Protein AF-A0A1G8WYB3-F1 (afdb_monomer_lite)

Foldseek 3Di:
DPDPQDADLQRFHPVLVVVVVVLVVVVVVLLVLLDDPVDDPVLVVCLVVLVVVLVVLVVVCSCVARNVVNPCHPLVQQPDLDGPVLVSLLSQLLSCLSSLPALVVLLVSLVVVLVSQCPRPPRVVNHDPSNSVSSSVSSPVSNVVNNVVCCVVVVHDRRNDDPVVVVVVVVD

Organism: NCBI:txid1045773

Secondary structure (DSSP, 8-state):
----PPBPTTSSBHHHHHHHHHHHHHHHHHHHTT--TTS-HHHHHHHHHHHHHHHHHHHHHHIIIIITTTTS-GGGTTTSSS-HHHHHHHHHHHHHHHTT--HHHHHHHHHHHHHHHHHSTTSSTT--HHHHHHHHHHHHHHHHHHHHHHHHHHT-----S-HHHHHHHTT-

Radius of gyration: 17.73 Å; chains: 1; bounding box: 52×29×57 Å

Sequence (172 aa):
MSSVSAQSPFGVPWRSALLFLAVVAGFLLLSLTTFDPKVGPAAWVIRIAGTVVWVAFAAYLGYRDIVQKQGNGPQDIDHVPFDRWSWIHTTAGAMLGFWSVPLMLVVAITIGWEFFEKYVPGFGEKETLANRAVDVVGAWVGWVLLALLIAVLEGDSVPFVLPSADAWIRNL

Structure (mmCIF, N/CA/C/O backbone):
data_AF-A0A1G8WYB3-F1
#
_entry.id   AF-A0A1G8WYB3-F1
#
loop_
_atom_site.group_PDB
_atom_site.id
_atom_site.type_symbol
_atom_site.label_atom_id
_atom_site.label_alt_id
_atom_site.label_comp_id
_atom_site.label_asym_id
_atom_site.label_entity_id
_atom_site.label_seq_id
_atom_site.pdbx_PDB_ins_code
_atom_site.Cartn_x
_atom_site.Cartn_y
_atom_site.Cartn_z
_atom_site.occupancy
_atom_site.B_iso_or_equiv
_atom_site.auth_seq_id
_atom_site.auth_comp_id
_atom_site.auth_asym_id
_atom_site.auth_atom_id
_atom_site.pdbx_PDB_model_num
ATOM 1 N N . MET A 1 1 ? 11.087 7.784 -37.195 1.00 45.47 1 MET A N 1
ATOM 2 C CA . MET A 1 1 ? 11.736 8.578 -36.131 1.00 45.47 1 MET A CA 1
ATOM 3 C C . MET A 1 1 ? 10.850 8.501 -34.901 1.00 45.47 1 MET A C 1
ATOM 5 O O . MET A 1 1 ? 9.798 9.123 -34.889 1.00 45.47 1 MET A O 1
ATOM 9 N N . SER A 1 2 ? 11.196 7.660 -33.925 1.00 47.53 2 SER A N 1
ATOM 10 C CA . SER A 1 2 ? 10.489 7.620 -32.642 1.00 47.53 2 SER A CA 1
ATOM 11 C C . SER A 1 2 ? 10.778 8.927 -31.911 1.00 47.53 2 SER A C 1
ATOM 13 O O . SER A 1 2 ? 11.929 9.193 -31.566 1.00 47.53 2 SER A O 1
ATOM 15 N N . SER A 1 3 ? 9.762 9.767 -31.715 1.00 50.44 3 SER A N 1
ATOM 16 C CA . SER A 1 3 ? 9.873 10.909 -30.812 1.00 50.44 3 SER A CA 1
ATOM 17 C C . SER A 1 3 ? 10.309 10.371 -29.454 1.00 50.44 3 SER A C 1
ATOM 19 O O . SER A 1 3 ? 9.578 9.577 -28.859 1.00 50.44 3 SER A O 1
ATOM 21 N N . VAL A 1 4 ? 11.499 10.752 -28.991 1.00 56.50 4 VAL A N 1
ATOM 22 C CA . VAL A 1 4 ? 11.951 10.465 -27.629 1.00 56.50 4 VAL A CA 1
ATOM 23 C C . VAL A 1 4 ? 10.936 11.136 -26.713 1.00 56.50 4 VAL A C 1
ATOM 25 O O . VAL A 1 4 ? 10.949 12.357 -26.562 1.00 56.50 4 VAL A O 1
ATOM 28 N N . SER A 1 5 ? 9.970 10.375 -26.192 1.00 60.59 5 SER A N 1
ATOM 29 C CA . SER A 1 5 ? 9.033 10.926 -25.222 1.00 60.59 5 SER A CA 1
ATOM 30 C C . SER A 1 5 ? 9.875 11.401 -24.050 1.00 60.59 5 SER A C 1
ATOM 32 O O . SER A 1 5 ? 10.660 10.607 -23.530 1.00 60.59 5 SER A O 1
ATOM 34 N N . ALA A 1 6 ? 9.740 12.668 -23.659 1.00 71.38 6 ALA A N 1
ATOM 35 C CA . ALA A 1 6 ? 10.428 13.186 -22.488 1.00 71.38 6 ALA A CA 1
ATOM 36 C C . ALA A 1 6 ? 10.174 12.229 -21.311 1.00 71.38 6 ALA A C 1
ATOM 38 O O . ALA A 1 6 ? 9.023 11.999 -20.928 1.00 71.38 6 ALA A O 1
ATOM 39 N N . GLN A 1 7 ? 11.237 11.604 -20.808 1.00 76.44 7 GLN A N 1
ATOM 40 C CA . GLN A 1 7 ? 11.153 10.773 -19.617 1.00 76.44 7 GLN A CA 1
ATOM 41 C C . GLN A 1 7 ? 11.014 11.689 -18.399 1.00 76.44 7 GLN A C 1
ATOM 43 O O . GLN A 1 7 ? 11.538 12.806 -18.374 1.00 76.44 7 GLN A O 1
ATOM 48 N N . SER A 1 8 ? 10.264 11.233 -17.403 1.00 80.38 8 SER A N 1
ATOM 49 C CA . SER A 1 8 ? 10.230 11.869 -16.088 1.00 80.38 8 SER A CA 1
ATOM 50 C C . SER A 1 8 ? 11.572 11.668 -15.361 1.00 80.38 8 SER A C 1
ATOM 52 O O . SER A 1 8 ? 12.370 10.820 -15.773 1.00 80.38 8 SER A O 1
ATOM 54 N N . PRO A 1 9 ? 11.822 12.370 -14.238 1.00 72.25 9 PRO A N 1
ATOM 55 C CA . PRO A 1 9 ? 12.993 12.125 -13.389 1.00 72.25 9 PRO A CA 1
ATOM 56 C C . PRO A 1 9 ? 13.120 10.676 -12.888 1.00 72.25 9 PRO A C 1
ATOM 58 O O . PRO A 1 9 ? 14.183 10.280 -12.421 1.00 72.25 9 PRO A O 1
ATOM 61 N N . PHE A 1 10 ? 12.048 9.885 -12.997 1.00 69.62 10 PHE A N 1
ATOM 62 C CA . PHE A 1 10 ? 11.982 8.484 -12.592 1.00 69.62 10 PHE A CA 1
ATOM 63 C C . PHE A 1 10 ? 12.224 7.505 -13.750 1.00 69.62 10 PHE A C 1
ATOM 65 O O . PHE A 1 10 ? 11.967 6.319 -13.603 1.00 69.62 10 PHE A O 1
ATOM 72 N N . GLY A 1 11 ? 12.644 7.972 -14.931 1.00 75.12 11 GLY A N 1
ATOM 73 C CA . GLY A 1 11 ? 12.900 7.098 -16.084 1.00 75.12 11 GLY A CA 1
ATOM 74 C C . GLY A 1 11 ? 11.643 6.510 -16.741 1.00 75.12 11 GLY A C 1
ATOM 75 O O . GLY A 1 11 ? 11.751 5.772 -17.716 1.00 75.12 11 GLY A O 1
ATOM 76 N N . VAL A 1 12 ? 10.446 6.867 -16.263 1.00 80.75 12 VAL A N 1
ATOM 77 C CA . VAL A 1 12 ? 9.155 6.468 -16.852 1.00 80.75 12 VAL A CA 1
ATOM 78 C C . VAL A 1 12 ? 8.552 7.598 -17.696 1.00 80.75 12 VAL A C 1
ATOM 80 O O . VAL A 1 12 ? 8.847 8.773 -17.437 1.00 80.75 12 VAL A O 1
ATOM 83 N N . PRO A 1 13 ? 7.683 7.307 -18.682 1.00 86.56 13 PRO A N 1
ATOM 84 C CA . PRO A 1 13 ? 6.986 8.344 -19.440 1.00 86.56 13 PRO A CA 1
ATOM 85 C C . PRO A 1 13 ? 6.169 9.275 -18.532 1.00 86.56 13 PRO A C 1
ATOM 87 O O . PRO A 1 13 ? 5.498 8.819 -17.607 1.00 86.56 13 PRO A O 1
ATOM 90 N N . TRP A 1 14 ? 6.147 10.581 -18.824 1.00 86.56 14 TRP A N 1
ATOM 91 C CA . TRP A 1 14 ? 5.386 11.558 -18.023 1.00 86.56 14 TRP A CA 1
ATOM 92 C C . TRP A 1 14 ? 3.903 11.214 -17.868 1.00 86.56 14 TRP A C 1
ATOM 94 O O . TRP A 1 14 ? 3.335 11.424 -16.801 1.00 86.56 14 TRP A O 1
ATOM 104 N N . ARG A 1 15 ? 3.275 10.659 -18.911 1.00 8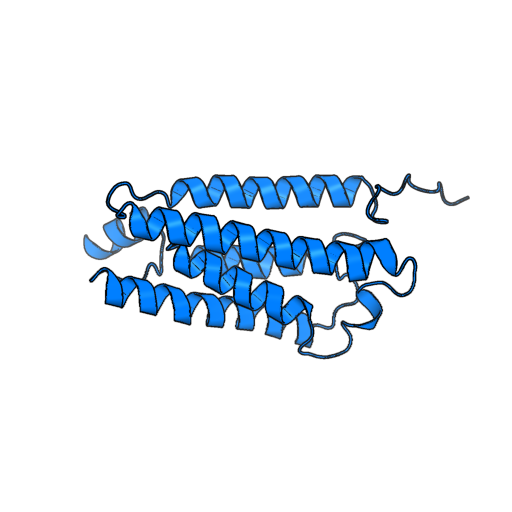6.94 15 ARG A N 1
ATOM 105 C CA . ARG A 1 15 ? 1.874 10.215 -18.842 1.00 86.94 15 ARG A CA 1
ATOM 106 C C . ARG A 1 15 ? 1.681 9.129 -17.781 1.00 86.94 15 ARG A C 1
ATOM 108 O O . ARG A 1 15 ? 0.731 9.216 -17.013 1.00 86.94 15 ARG A O 1
ATOM 115 N N . SER A 1 16 ? 2.603 8.168 -17.708 1.00 85.69 16 SER A N 1
ATOM 116 C CA . SER A 1 16 ? 2.606 7.117 -16.689 1.00 85.69 16 SER A CA 1
ATOM 117 C C . SER A 1 16 ? 2.803 7.703 -15.289 1.00 85.69 16 SER A C 1
ATOM 119 O O . SER A 1 16 ? 2.062 7.358 -14.376 1.00 85.69 16 SER A O 1
ATOM 121 N N . ALA A 1 17 ? 3.733 8.653 -15.129 1.00 84.81 17 ALA A N 1
ATOM 122 C CA . ALA A 1 17 ? 3.963 9.332 -13.851 1.00 84.81 17 ALA A CA 1
ATOM 123 C C . ALA A 1 17 ? 2.730 10.121 -13.366 1.00 84.81 17 ALA A C 1
ATOM 125 O O . ALA A 1 17 ? 2.381 10.061 -12.191 1.00 84.81 17 ALA A O 1
ATOM 126 N N . LEU A 1 18 ? 2.038 10.835 -14.260 1.00 87.38 18 LEU A N 1
ATOM 127 C CA . LEU A 1 18 ? 0.807 11.555 -13.914 1.00 87.38 18 LEU A CA 1
ATOM 128 C C . LEU A 1 18 ? -0.330 10.601 -13.532 1.00 87.38 18 LEU A C 1
ATOM 130 O O . LEU A 1 18 ? -1.059 10.877 -12.582 1.00 87.38 18 LEU A O 1
ATOM 134 N N . LEU A 1 19 ? -0.469 9.478 -14.244 1.00 86.56 19 LEU A N 1
ATOM 135 C CA . LEU A 1 19 ? -1.473 8.467 -13.919 1.00 86.56 19 LEU A CA 1
ATOM 136 C C . LEU A 1 19 ? -1.180 7.807 -12.566 1.00 86.56 19 LEU A C 1
ATOM 138 O O . LEU A 1 19 ? -2.091 7.678 -11.756 1.00 86.56 19 LEU A O 1
ATOM 142 N N . PHE A 1 20 ? 0.085 7.485 -12.286 1.00 85.12 20 PHE A N 1
ATOM 143 C CA . PHE A 1 20 ? 0.527 7.013 -10.973 1.00 85.12 20 PHE A CA 1
ATOM 144 C C . PHE A 1 20 ? 0.140 8.000 -9.864 1.00 85.12 20 PHE A C 1
ATOM 146 O O . PHE A 1 20 ? -0.491 7.613 -8.883 1.00 85.12 20 PHE A O 1
ATOM 153 N N . LEU A 1 21 ? 0.442 9.293 -10.038 1.00 85.75 21 LEU A N 1
ATOM 154 C CA . LEU A 1 21 ? 0.073 10.327 -9.065 1.00 85.75 21 LEU A CA 1
ATOM 155 C C . LEU A 1 21 ? -1.444 10.413 -8.858 1.00 85.75 21 LEU A C 1
ATOM 157 O O . LEU A 1 21 ? -1.890 10.584 -7.726 1.00 85.75 21 LEU A O 1
ATOM 161 N N . ALA A 1 22 ? -2.236 10.272 -9.924 1.00 85.25 22 ALA A N 1
ATOM 162 C CA . ALA A 1 22 ? -3.693 10.261 -9.832 1.00 85.25 22 ALA A CA 1
ATOM 163 C C . ALA A 1 22 ? -4.217 9.043 -9.053 1.00 85.25 22 ALA A C 1
ATOM 165 O O . ALA A 1 22 ? -5.103 9.200 -8.214 1.00 85.25 22 ALA A O 1
ATOM 166 N N . VAL A 1 23 ? -3.649 7.853 -9.280 1.00 80.19 23 VAL A N 1
ATOM 167 C CA . VAL A 1 23 ? -3.995 6.628 -8.537 1.00 80.19 23 VAL A CA 1
ATOM 168 C C . VAL A 1 23 ? -3.639 6.779 -7.056 1.00 80.19 23 VAL A C 1
ATOM 170 O O . VAL A 1 23 ? -4.491 6.554 -6.197 1.00 80.19 23 VAL A O 1
ATOM 173 N N . VAL A 1 24 ? -2.425 7.250 -6.746 1.00 82.19 24 VAL A N 1
ATOM 174 C CA . VAL A 1 24 ? -1.984 7.510 -5.364 1.00 82.19 24 VAL A CA 1
ATOM 175 C C . VAL A 1 24 ? -2.890 8.534 -4.679 1.00 82.19 24 VAL A C 1
ATOM 177 O O . VAL A 1 24 ? -3.334 8.306 -3.556 1.00 82.19 24 VAL A O 1
ATOM 180 N N . ALA A 1 25 ? -3.215 9.642 -5.350 1.00 82.06 25 ALA A N 1
ATOM 181 C CA . ALA A 1 25 ? -4.132 10.645 -4.813 1.00 82.06 25 ALA A CA 1
ATOM 182 C C . ALA A 1 25 ? -5.531 10.064 -4.563 1.00 82.06 25 ALA A C 1
ATOM 184 O O . ALA A 1 25 ? -6.124 10.330 -3.519 1.00 82.06 25 ALA A O 1
ATOM 185 N N . GLY A 1 26 ? -6.034 9.234 -5.482 1.00 81.06 26 GLY A N 1
ATOM 186 C CA . GLY A 1 26 ? -7.294 8.513 -5.321 1.00 81.06 26 GLY A CA 1
ATOM 187 C C . GLY A 1 26 ? -7.300 7.626 -4.077 1.00 81.06 26 GLY A C 1
ATOM 188 O O . GLY A 1 26 ? -8.247 7.684 -3.295 1.00 81.06 26 GLY A O 1
ATOM 189 N N . PHE A 1 27 ? -6.221 6.876 -3.838 1.00 74.06 27 PHE A N 1
ATOM 190 C CA . PHE A 1 27 ? -6.084 6.068 -2.624 1.00 74.06 27 PHE A CA 1
ATOM 191 C C . PHE A 1 27 ? -6.007 6.915 -1.359 1.00 74.06 27 PHE A C 1
ATOM 193 O O . PHE A 1 27 ? -6.679 6.593 -0.385 1.00 74.06 27 PHE A O 1
ATOM 200 N N . LEU A 1 28 ? -5.260 8.022 -1.364 1.00 74.75 28 LEU A N 1
ATOM 201 C CA . LEU A 1 28 ? -5.199 8.922 -0.209 1.00 74.75 28 LEU A CA 1
ATOM 202 C C . LEU A 1 28 ? -6.576 9.508 0.125 1.00 74.75 28 LEU A C 1
ATOM 204 O O . LEU A 1 28 ? -6.971 9.502 1.287 1.00 74.75 28 LEU A O 1
ATOM 208 N N . LEU A 1 29 ? -7.324 9.966 -0.884 1.00 80.75 29 LEU A N 1
ATOM 209 C CA . LEU A 1 29 ? -8.685 10.483 -0.705 1.00 80.75 29 LEU A CA 1
ATOM 210 C C . LEU A 1 29 ? -9.633 9.415 -0.159 1.00 80.75 29 LEU A C 1
ATOM 212 O O . LEU A 1 29 ? -10.438 9.689 0.727 1.00 80.75 29 LEU A O 1
ATOM 216 N N . LEU A 1 30 ? -9.521 8.193 -0.666 1.00 72.44 30 LEU A N 1
ATOM 217 C CA . LEU A 1 30 ? -10.315 7.062 -0.219 1.00 72.44 30 LEU A CA 1
ATOM 218 C C . LEU A 1 30 ? -9.994 6.677 1.234 1.00 72.44 30 LEU A C 1
ATOM 220 O O . LEU A 1 30 ? -10.916 6.434 2.007 1.00 72.44 30 LEU A O 1
ATOM 224 N N . SER A 1 31 ? -8.728 6.717 1.650 1.00 67.38 31 SER A N 1
ATOM 225 C CA . SER A 1 31 ? -8.337 6.505 3.052 1.00 67.38 31 SER A CA 1
ATOM 226 C C . SER A 1 31 ? -8.892 7.576 3.997 1.00 67.38 31 SER A C 1
ATOM 228 O O . SER A 1 31 ? -9.145 7.296 5.163 1.00 67.38 31 SER A O 1
ATOM 230 N N . LEU A 1 32 ? -9.158 8.800 3.523 1.00 71.81 32 LEU A N 1
ATOM 231 C CA . LEU A 1 32 ? -9.855 9.803 4.344 1.00 71.81 32 LEU A CA 1
ATOM 232 C C . LEU A 1 32 ? -11.308 9.404 4.638 1.00 71.81 32 LEU A C 1
ATOM 234 O O . LEU A 1 32 ? -11.859 9.825 5.651 1.00 71.81 32 LEU A O 1
ATOM 238 N N . THR A 1 33 ? -11.926 8.573 3.791 1.00 71.81 33 THR A N 1
ATOM 239 C CA . THR A 1 33 ? -13.292 8.070 4.029 1.00 71.81 33 THR A CA 1
ATOM 240 C C . THR A 1 33 ? -13.358 7.015 5.132 1.00 71.81 33 THR A C 1
ATOM 242 O O . THR A 1 33 ? -14.444 6.736 5.633 1.00 71.81 33 THR A O 1
ATOM 245 N N . THR A 1 34 ? -12.213 6.462 5.546 1.00 70.25 34 THR A N 1
ATOM 246 C CA . THR A 1 34 ? -12.110 5.499 6.653 1.00 70.25 34 THR A CA 1
ATOM 247 C C . THR A 1 34 ? -11.692 6.163 7.968 1.00 70.25 34 THR A C 1
ATOM 249 O O . THR A 1 34 ? -11.367 5.481 8.938 1.00 70.25 34 THR A O 1
ATOM 252 N N . PHE A 1 35 ? -11.705 7.501 8.023 1.00 71.12 35 PHE A N 1
ATOM 253 C CA . PHE A 1 35 ? -11.453 8.255 9.246 1.00 71.12 35 PHE A CA 1
ATOM 254 C C . PHE A 1 35 ? -12.534 7.964 10.298 1.00 71.12 35 PHE A C 1
ATOM 256 O O . PHE A 1 35 ? -13.699 8.316 10.111 1.00 71.12 35 PHE A O 1
ATOM 263 N N . ASP A 1 36 ? -12.131 7.378 11.428 1.00 74.06 36 ASP A N 1
ATOM 264 C CA . ASP A 1 36 ? -12.991 7.196 12.599 1.00 74.06 36 ASP A CA 1
ATOM 265 C C . ASP A 1 36 ? -12.490 8.064 13.772 1.00 74.06 36 ASP A C 1
ATOM 267 O O . ASP A 1 36 ? -11.396 7.821 14.298 1.00 74.06 36 ASP A O 1
ATOM 271 N N . PRO A 1 37 ? -13.265 9.076 14.216 1.00 69.44 37 PRO A N 1
ATOM 272 C CA . PRO A 1 37 ? -12.894 9.932 15.342 1.00 69.44 37 PRO A CA 1
ATOM 273 C C . PRO A 1 37 ? -12.853 9.203 16.694 1.00 69.44 37 PRO A C 1
ATOM 275 O O . PRO A 1 37 ? -12.350 9.772 17.663 1.00 69.44 37 PRO A O 1
ATOM 278 N N . LYS A 1 38 ? -13.379 7.975 16.791 1.00 75.75 38 LYS A N 1
ATOM 279 C CA . LYS A 1 38 ? -13.336 7.162 18.017 1.00 75.75 38 LYS A CA 1
ATOM 280 C C . LYS A 1 38 ? -11.968 6.525 18.261 1.00 75.75 38 LYS A C 1
ATOM 282 O O . LYS A 1 38 ? -11.692 6.097 19.379 1.00 75.75 38 LYS A O 1
ATOM 287 N N . VAL A 1 39 ? -11.111 6.476 17.241 1.00 75.19 39 VAL A N 1
ATOM 288 C CA . VAL A 1 39 ? -9.769 5.897 17.339 1.00 75.19 39 VAL A CA 1
ATOM 289 C C . VAL A 1 39 ? -8.904 6.764 18.254 1.00 75.19 39 VAL A C 1
ATOM 291 O O . VAL A 1 39 ? -8.753 7.970 18.045 1.00 75.19 39 VAL A O 1
ATOM 294 N N . GLY A 1 40 ? -8.327 6.145 19.284 1.00 81.56 40 GLY A N 1
ATOM 295 C CA . GLY A 1 40 ? -7.542 6.850 20.295 1.00 81.56 40 GLY A CA 1
ATOM 296 C C . GLY A 1 40 ? -6.270 7.514 19.731 1.00 81.56 40 GLY A C 1
ATOM 297 O O . GLY A 1 40 ? -5.709 7.042 18.738 1.00 81.56 40 GLY A O 1
ATOM 298 N N . PRO A 1 41 ? -5.733 8.567 20.384 1.00 83.62 41 PRO A N 1
ATOM 299 C CA . PRO A 1 41 ? -4.545 9.283 19.902 1.00 83.62 41 PRO A CA 1
ATOM 300 C C . PRO A 1 41 ? -3.311 8.393 19.689 1.00 83.62 41 PRO A C 1
ATOM 302 O O . PRO A 1 41 ? -2.535 8.619 18.765 1.00 83.62 41 PRO A O 1
ATOM 305 N N . ALA A 1 42 ? -3.129 7.359 20.516 1.00 81.56 42 ALA A N 1
ATOM 306 C CA . ALA A 1 42 ? -2.013 6.424 20.381 1.00 81.56 42 ALA A CA 1
ATOM 307 C C . ALA A 1 42 ? -2.087 5.614 19.075 1.00 81.56 42 ALA A C 1
ATOM 309 O O . ALA A 1 42 ? -1.086 5.493 18.372 1.00 81.56 42 ALA A O 1
ATOM 310 N N . ALA A 1 43 ? -3.273 5.119 18.710 1.00 80.94 43 ALA A N 1
ATOM 311 C CA . ALA A 1 43 ? -3.481 4.402 17.456 1.00 80.94 43 ALA A CA 1
ATOM 312 C C . ALA A 1 43 ? -3.214 5.311 16.244 1.00 80.94 43 ALA A C 1
ATOM 314 O O . ALA A 1 43 ? -2.556 4.889 15.295 1.00 80.94 43 ALA A O 1
ATOM 315 N N . TRP A 1 44 ? -3.604 6.590 16.316 1.00 83.94 44 TRP A N 1
ATOM 316 C CA . TRP A 1 44 ? -3.262 7.593 15.300 1.00 83.94 44 TRP A CA 1
ATOM 317 C C . TRP A 1 44 ? -1.757 7.789 15.123 1.00 83.94 44 TRP A C 1
ATOM 319 O O . TRP A 1 44 ? -1.270 7.792 13.992 1.00 83.94 44 TRP A O 1
ATOM 329 N N . VAL A 1 45 ? -1.009 7.916 16.222 1.00 85.06 45 VAL A N 1
ATOM 330 C CA . VAL A 1 45 ? 0.454 8.056 16.163 1.00 85.06 45 VAL A CA 1
ATOM 331 C C . VAL A 1 45 ? 1.084 6.845 15.481 1.00 85.06 45 VAL A C 1
ATOM 333 O O . VAL A 1 45 ? 1.920 7.019 14.595 1.00 85.06 45 VAL A O 1
ATOM 336 N N . ILE A 1 46 ? 0.660 5.630 15.839 1.00 84.19 46 ILE A N 1
ATOM 337 C CA . ILE A 1 46 ? 1.204 4.410 15.234 1.00 84.19 46 ILE A CA 1
ATOM 338 C C . ILE A 1 46 ? 0.818 4.332 13.749 1.00 84.19 46 ILE A C 1
ATOM 340 O O . ILE A 1 46 ? 1.681 4.030 12.928 1.00 84.19 46 ILE A O 1
ATOM 344 N N . ARG A 1 47 ? -0.428 4.662 13.370 1.00 86.88 47 ARG A N 1
ATOM 345 C CA . ARG A 1 47 ? -0.892 4.718 11.964 1.00 86.88 47 ARG A CA 1
ATOM 346 C C . ARG A 1 47 ? -0.046 5.655 11.120 1.00 86.88 47 ARG A C 1
ATOM 348 O O . ARG A 1 47 ? 0.439 5.260 10.058 1.00 86.88 47 ARG A O 1
ATOM 355 N N . ILE A 1 48 ? 0.180 6.870 11.607 1.00 86.75 48 ILE A N 1
ATOM 356 C CA . ILE A 1 48 ? 0.990 7.869 10.908 1.00 86.75 48 ILE A CA 1
ATOM 357 C C . ILE A 1 48 ? 2.446 7.403 10.821 1.00 86.75 48 ILE A C 1
ATOM 359 O O . ILE A 1 48 ? 3.007 7.381 9.728 1.00 86.75 48 ILE A O 1
ATOM 363 N N . ALA A 1 49 ? 3.047 6.979 11.937 1.00 89.44 49 ALA A N 1
ATOM 364 C CA . ALA A 1 49 ? 4.437 6.528 11.965 1.00 89.44 49 ALA A CA 1
ATOM 365 C C . ALA A 1 49 ? 4.668 5.313 11.051 1.00 89.44 49 ALA A C 1
ATOM 367 O O . ALA A 1 49 ? 5.608 5.314 10.258 1.00 89.44 49 ALA A O 1
ATOM 368 N N . GLY A 1 50 ? 3.784 4.314 11.106 1.00 88.62 50 GLY A N 1
ATOM 369 C CA . GLY A 1 50 ? 3.828 3.133 10.245 1.00 88.62 50 GLY A CA 1
ATOM 370 C C . GLY A 1 50 ? 3.700 3.490 8.766 1.00 88.62 50 GLY A C 1
ATOM 371 O O . GLY A 1 50 ? 4.490 3.018 7.952 1.00 88.62 50 GLY A O 1
ATOM 372 N N . THR A 1 51 ? 2.785 4.404 8.429 1.00 88.88 51 THR A N 1
ATOM 373 C CA . THR A 1 51 ? 2.625 4.905 7.053 1.00 88.88 51 THR A CA 1
ATOM 374 C C . THR A 1 51 ? 3.888 5.618 6.573 1.00 88.88 51 THR A C 1
ATOM 376 O O . THR A 1 51 ? 4.351 5.356 5.468 1.00 88.88 51 THR A O 1
ATOM 379 N N . VAL A 1 52 ? 4.489 6.478 7.402 1.00 89.25 52 VAL A N 1
ATOM 380 C CA . VAL A 1 52 ? 5.742 7.176 7.068 1.00 89.25 52 VAL A CA 1
ATOM 381 C C . VAL A 1 52 ? 6.881 6.185 6.831 1.00 89.25 52 VAL A C 1
ATOM 383 O O . VAL A 1 52 ? 7.600 6.316 5.841 1.00 89.25 52 VAL A O 1
ATOM 386 N N . VAL A 1 53 ? 7.031 5.176 7.695 1.00 91.88 53 VAL A N 1
ATOM 387 C CA . VAL A 1 53 ? 8.052 4.125 7.542 1.00 91.88 53 VAL A CA 1
ATOM 388 C C . VAL A 1 53 ? 7.831 3.327 6.258 1.00 91.88 53 VAL A C 1
ATOM 390 O O . VAL A 1 53 ? 8.781 3.108 5.508 1.00 91.88 53 VAL A O 1
ATOM 393 N N . TRP A 1 54 ? 6.589 2.933 5.972 1.00 92.62 54 TRP A N 1
ATOM 394 C CA . TRP A 1 54 ? 6.246 2.203 4.753 1.00 92.62 54 TRP A CA 1
ATOM 395 C C . TRP A 1 54 ? 6.514 3.034 3.489 1.00 92.62 54 TRP A C 1
ATOM 397 O O . TRP A 1 54 ? 7.177 2.548 2.574 1.00 92.62 54 TRP A O 1
ATOM 407 N N . VAL A 1 55 ? 6.101 4.307 3.459 1.00 89.12 55 VAL A N 1
ATOM 408 C CA . VAL A 1 55 ? 6.382 5.224 2.339 1.00 89.12 55 VAL A CA 1
ATOM 409 C C . VAL A 1 55 ? 7.886 5.410 2.148 1.00 89.12 55 VAL A C 1
ATOM 411 O O . VAL A 1 55 ? 8.368 5.354 1.018 1.00 89.12 55 VAL A O 1
ATOM 414 N N . ALA A 1 56 ? 8.646 5.593 3.231 1.00 89.94 56 ALA A N 1
ATOM 415 C CA . ALA A 1 56 ? 10.099 5.711 3.158 1.00 89.94 56 ALA A CA 1
ATOM 416 C C . ALA A 1 56 ? 10.746 4.433 2.602 1.00 89.94 56 ALA A C 1
ATOM 418 O O . ALA A 1 56 ? 11.662 4.514 1.783 1.00 89.94 56 ALA A O 1
ATOM 419 N N . PHE A 1 57 ? 10.246 3.260 2.999 1.00 91.38 57 PHE A N 1
ATOM 420 C CA . PHE A 1 57 ? 10.719 1.975 2.492 1.00 91.38 57 PHE A CA 1
ATOM 421 C C . PHE A 1 57 ? 10.412 1.794 0.997 1.00 91.38 57 PHE A C 1
ATOM 423 O O . PHE A 1 57 ? 11.317 1.465 0.227 1.00 91.38 57 PHE A O 1
ATOM 430 N N . ALA A 1 58 ? 9.185 2.096 0.563 1.00 89.12 58 ALA A N 1
ATOM 431 C CA . ALA A 1 58 ? 8.795 2.057 -0.847 1.00 89.12 58 ALA A CA 1
ATOM 432 C C . ALA A 1 58 ? 9.602 3.056 -1.694 1.00 89.12 58 ALA A C 1
ATOM 434 O O . ALA A 1 58 ? 10.108 2.702 -2.758 1.00 89.12 58 ALA A O 1
ATOM 435 N N . ALA A 1 59 ? 9.798 4.284 -1.204 1.00 87.62 59 ALA A N 1
ATOM 436 C CA . ALA A 1 59 ? 10.604 5.301 -1.880 1.00 87.62 59 ALA A CA 1
ATOM 437 C C . ALA A 1 59 ? 12.079 4.889 -1.992 1.00 87.62 59 ALA A C 1
ATOM 439 O O . ALA A 1 59 ? 12.696 5.090 -3.038 1.00 87.62 59 ALA A O 1
ATOM 440 N N . TYR A 1 60 ? 12.638 4.277 -0.943 1.00 90.31 60 TYR A N 1
ATOM 441 C CA . TYR A 1 60 ? 13.992 3.726 -0.968 1.00 90.31 60 TYR A CA 1
ATOM 442 C C . TYR A 1 60 ? 14.143 2.642 -2.043 1.00 90.31 60 TYR A C 1
ATOM 444 O O . TYR A 1 60 ? 15.091 2.695 -2.832 1.00 90.31 60 TYR A O 1
ATOM 452 N N . LEU A 1 61 ? 13.208 1.686 -2.112 1.00 87.62 61 LEU A N 1
ATOM 453 C CA . LEU A 1 61 ? 13.231 0.642 -3.140 1.00 87.62 61 LEU A CA 1
ATOM 454 C C . LEU A 1 61 ? 13.023 1.215 -4.542 1.00 87.62 61 LEU A C 1
ATOM 456 O O . LEU A 1 61 ? 13.785 0.874 -5.443 1.00 87.62 61 LEU A O 1
ATOM 460 N N . GLY A 1 62 ? 12.084 2.148 -4.712 1.00 83.81 62 GLY A N 1
ATOM 461 C CA . GLY A 1 62 ? 11.863 2.849 -5.976 1.00 83.81 62 GLY A CA 1
ATOM 462 C C . GLY A 1 62 ? 13.115 3.582 -6.450 1.00 83.81 62 GLY A C 1
ATOM 463 O O . GLY A 1 62 ? 13.543 3.415 -7.588 1.00 83.81 62 GLY A O 1
ATOM 464 N N . TYR A 1 63 ? 13.784 4.328 -5.572 1.00 84.50 63 TYR A N 1
ATOM 465 C CA . TYR A 1 63 ? 15.043 4.985 -5.918 1.00 84.50 63 TYR A CA 1
ATOM 466 C C . TYR A 1 63 ? 16.138 3.975 -6.296 1.00 84.50 63 TYR A C 1
ATOM 468 O O . TYR A 1 63 ? 16.800 4.129 -7.324 1.00 84.50 63 TYR A O 1
ATOM 476 N N . ARG A 1 64 ? 16.318 2.916 -5.501 1.00 85.31 64 ARG A N 1
ATOM 477 C CA . ARG A 1 64 ? 17.345 1.896 -5.751 1.00 85.31 64 ARG A CA 1
ATOM 478 C C . ARG A 1 64 ? 17.105 1.126 -7.051 1.00 85.31 64 ARG A C 1
ATOM 480 O O . ARG A 1 64 ? 18.053 0.872 -7.787 1.00 85.31 64 ARG A O 1
ATOM 487 N N . ASP A 1 65 ? 15.871 0.708 -7.311 1.00 80.38 65 ASP A N 1
ATOM 488 C CA . ASP A 1 65 ? 15.567 -0.230 -8.395 1.00 80.38 65 ASP A CA 1
ATOM 489 C C . ASP A 1 65 ? 15.135 0.462 -9.692 1.00 80.38 65 ASP A C 1
ATOM 491 O O . ASP A 1 65 ? 15.429 -0.056 -10.766 1.00 80.38 65 ASP A O 1
ATOM 495 N N . ILE A 1 66 ? 14.519 1.647 -9.616 1.00 75.06 66 ILE A N 1
ATOM 496 C CA . ILE A 1 66 ? 14.075 2.414 -10.791 1.00 75.06 66 ILE A CA 1
ATOM 497 C C . ILE A 1 66 ? 15.116 3.473 -11.171 1.00 75.06 66 ILE A C 1
ATOM 499 O O . ILE A 1 66 ? 15.540 3.543 -12.323 1.00 75.06 66 ILE A O 1
ATOM 503 N N . VAL A 1 67 ? 15.560 4.291 -10.209 1.00 75.88 67 VAL A N 1
ATOM 504 C CA . VAL A 1 67 ? 16.412 5.459 -10.504 1.00 75.88 67 VAL A CA 1
ATOM 505 C C . VAL A 1 67 ? 17.884 5.076 -10.646 1.00 75.88 67 VAL A C 1
ATOM 507 O O . VAL A 1 67 ? 18.524 5.492 -11.608 1.00 75.88 67 VAL A O 1
ATOM 510 N N . GLN A 1 68 ? 18.440 4.280 -9.725 1.00 78.19 68 GLN A N 1
ATOM 511 C CA . GLN A 1 68 ? 19.872 3.943 -9.751 1.00 78.19 68 GLN A CA 1
ATOM 512 C C . GLN A 1 68 ? 20.253 2.904 -10.814 1.00 78.19 68 GLN A C 1
ATOM 514 O O . GLN A 1 68 ? 21.389 2.918 -11.281 1.00 78.19 68 GLN A O 1
ATOM 519 N N . LYS A 1 69 ? 19.344 2.003 -11.208 1.00 70.06 69 LYS A N 1
ATOM 520 C CA . LYS A 1 69 ? 19.668 0.876 -12.106 1.00 70.06 69 LYS A CA 1
ATOM 521 C C . LYS A 1 69 ? 19.445 1.130 -13.603 1.00 70.06 69 LYS A C 1
ATOM 523 O O . LYS A 1 69 ? 19.652 0.200 -14.376 1.00 70.06 69 LYS A O 1
ATOM 528 N N . GLN A 1 70 ? 19.042 2.345 -14.003 1.00 55.53 70 GLN A N 1
ATOM 529 C CA . GLN A 1 70 ? 18.913 2.865 -15.386 1.00 55.53 70 GLN A CA 1
ATOM 530 C C . GLN A 1 70 ? 19.140 1.844 -16.532 1.00 55.53 70 GLN A C 1
ATOM 532 O O . GLN A 1 70 ? 20.152 1.901 -17.227 1.00 55.53 70 GLN A O 1
ATOM 537 N N . GLY A 1 71 ? 18.201 0.915 -16.756 1.00 47.84 71 GLY A N 1
ATOM 538 C CA . GLY A 1 71 ? 18.245 -0.040 -17.880 1.00 47.84 71 GLY A CA 1
ATOM 539 C C . GLY A 1 71 ? 18.263 -1.524 -17.499 1.00 47.84 71 GLY A C 1
ATOM 540 O O . GLY A 1 71 ? 17.693 -2.316 -18.240 1.00 47.84 71 GLY A O 1
ATOM 541 N N . ASN A 1 72 ? 18.778 -1.881 -16.317 1.00 50.94 72 ASN A N 1
ATOM 542 C CA . ASN A 1 72 ? 18.549 -3.185 -15.663 1.00 50.94 72 ASN A CA 1
ATOM 543 C C . ASN A 1 72 ? 17.480 -3.008 -14.570 1.00 50.94 72 ASN A C 1
ATOM 545 O O . ASN A 1 72 ? 17.726 -3.268 -13.390 1.00 50.94 72 ASN A O 1
ATOM 549 N N . GLY A 1 73 ? 16.361 -2.379 -14.950 1.00 52.38 73 GLY A N 1
ATOM 550 C CA . GLY A 1 73 ? 15.331 -1.867 -14.038 1.00 52.38 73 GLY A CA 1
ATOM 551 C C . GLY A 1 73 ? 14.603 -2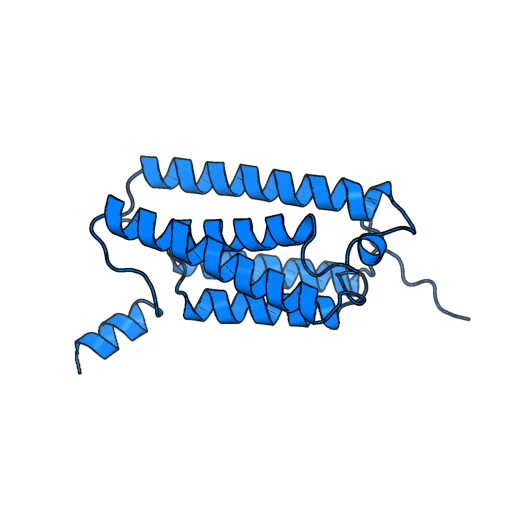.959 -13.236 1.00 52.38 73 GLY A C 1
ATOM 552 O O . GLY A 1 73 ? 15.019 -4.116 -13.256 1.00 52.38 73 GLY A O 1
ATOM 553 N N . PRO A 1 74 ? 13.482 -2.624 -12.563 1.00 50.78 74 PRO A N 1
ATOM 554 C CA . PRO A 1 74 ? 12.685 -3.582 -11.778 1.00 50.78 74 PRO A CA 1
ATOM 555 C C . PRO A 1 74 ? 12.381 -4.876 -12.543 1.00 50.78 74 PRO A C 1
ATOM 557 O O . PRO A 1 74 ? 12.449 -5.958 -11.983 1.00 50.78 74 PRO A O 1
ATOM 560 N N . GLN A 1 75 ? 12.249 -4.751 -13.864 1.00 54.19 75 GLN A N 1
ATOM 561 C CA . GLN A 1 75 ? 11.967 -5.820 -14.815 1.00 54.19 75 GLN A CA 1
ATOM 562 C C . GLN A 1 75 ? 12.915 -7.032 -14.778 1.00 54.19 75 GLN A C 1
ATOM 564 O O . GLN A 1 75 ? 12.508 -8.091 -15.248 1.00 54.19 75 GLN A O 1
ATOM 569 N N . ASP A 1 76 ? 14.142 -6.899 -14.254 1.00 56.00 76 ASP A N 1
ATOM 570 C CA . ASP A 1 76 ? 15.096 -8.014 -14.073 1.00 56.00 76 ASP A CA 1
ATOM 571 C C . ASP A 1 76 ? 14.932 -8.760 -12.727 1.00 56.00 76 ASP A C 1
ATOM 573 O O . ASP A 1 76 ? 15.643 -9.719 -12.420 1.00 56.00 76 ASP A O 1
ATOM 577 N N . ILE A 1 77 ? 14.032 -8.292 -11.864 1.00 60.19 77 ILE A N 1
ATOM 578 C CA . ILE A 1 77 ? 13.748 -8.870 -10.542 1.00 60.19 77 ILE A CA 1
ATOM 579 C C . ILE A 1 77 ? 12.431 -9.667 -10.584 1.00 60.19 77 ILE A C 1
ATOM 581 O O . ILE A 1 77 ? 12.296 -10.680 -9.899 1.00 60.19 77 ILE A O 1
ATOM 585 N N . ASP A 1 78 ? 11.537 -9.283 -11.491 1.00 60.34 78 ASP A N 1
ATOM 586 C CA . ASP A 1 78 ? 10.132 -9.699 -11.574 1.00 60.34 78 ASP A CA 1
ATOM 587 C C . ASP A 1 78 ? 9.905 -11.073 -12.251 1.00 60.34 78 ASP A C 1
ATOM 589 O O . ASP A 1 78 ? 8.806 -11.430 -12.695 1.00 60.34 78 ASP A O 1
ATOM 593 N N . HIS A 1 79 ? 10.967 -11.867 -12.401 1.00 74.62 79 HIS A N 1
ATOM 594 C CA . HIS A 1 79 ? 10.909 -13.186 -13.047 1.00 74.62 79 HIS A CA 1
ATOM 595 C C . HIS A 1 79 ? 10.429 -14.289 -12.107 1.00 74.62 79 HIS A C 1
ATOM 597 O O . HIS A 1 79 ? 10.044 -15.374 -12.550 1.00 74.62 79 HIS A O 1
ATOM 603 N N . VAL A 1 80 ? 10.535 -14.042 -10.803 1.00 85.75 80 VAL A N 1
ATOM 604 C CA . VAL A 1 80 ? 10.194 -15.004 -9.760 1.00 85.75 80 VAL A CA 1
ATOM 605 C C . VAL A 1 80 ? 8.819 -14.683 -9.184 1.00 85.75 80 VAL A C 1
ATOM 607 O O . VAL A 1 80 ? 8.431 -13.519 -9.154 1.00 85.75 80 VAL A O 1
ATOM 610 N N . PRO A 1 81 ? 8.073 -15.684 -8.686 1.00 89.25 81 PRO A N 1
ATOM 611 C CA . PRO A 1 81 ? 6.763 -15.432 -8.096 1.00 89.25 81 PRO A CA 1
ATOM 612 C C . PRO A 1 81 ? 6.781 -14.527 -6.861 1.00 89.25 81 PRO A C 1
ATOM 614 O O . PRO A 1 81 ? 5.752 -13.972 -6.538 1.00 89.25 81 PRO A O 1
ATOM 617 N N . PHE A 1 82 ? 7.897 -14.415 -6.141 1.00 90.50 82 PHE A N 1
ATOM 618 C CA . PHE A 1 82 ? 7.993 -13.574 -4.949 1.00 90.50 82 PHE A CA 1
ATOM 619 C C . PHE A 1 82 ? 9.326 -12.838 -4.951 1.00 90.50 82 PHE A C 1
ATOM 621 O O . PHE A 1 82 ? 10.383 -13.476 -5.022 1.00 90.50 82 PHE A O 1
ATOM 628 N N . ASP A 1 83 ? 9.285 -11.517 -4.827 1.00 89.62 83 ASP A N 1
ATOM 629 C CA . ASP A 1 83 ? 10.469 -10.671 -4.857 1.00 89.62 83 ASP A CA 1
ATOM 630 C C . ASP A 1 83 ? 10.460 -9.581 -3.765 1.00 89.62 83 ASP A C 1
ATOM 632 O O . ASP A 1 83 ? 9.855 -9.706 -2.698 1.00 89.62 83 ASP A O 1
ATOM 636 N N . ARG A 1 84 ? 11.255 -8.527 -3.972 1.00 89.94 84 ARG A N 1
ATOM 637 C CA . ARG A 1 84 ? 11.396 -7.423 -3.016 1.00 89.94 84 ARG A CA 1
ATOM 638 C C . ARG A 1 84 ? 10.199 -6.468 -3.040 1.00 89.94 84 ARG A C 1
ATOM 640 O O . ARG A 1 84 ? 9.922 -5.871 -2.002 1.00 89.94 84 ARG A O 1
ATOM 647 N N . TRP A 1 85 ? 9.508 -6.337 -4.167 1.00 90.81 85 TRP A N 1
ATOM 648 C CA . TRP A 1 85 ? 8.273 -5.569 -4.307 1.00 90.81 85 TRP A CA 1
ATOM 649 C C . TRP A 1 85 ? 7.069 -6.334 -3.755 1.00 90.81 85 TRP A C 1
ATOM 651 O O . TRP A 1 85 ? 6.228 -5.707 -3.112 1.00 90.81 85 TRP A O 1
ATOM 661 N N . SER A 1 86 ? 7.081 -7.671 -3.776 1.00 94.12 86 SER A N 1
ATOM 662 C CA . SER A 1 86 ? 6.086 -8.483 -3.050 1.00 94.12 86 SER A CA 1
ATOM 663 C C . SER A 1 86 ? 6.007 -8.144 -1.551 1.00 94.12 86 SER A C 1
ATOM 665 O O . SER A 1 86 ? 4.930 -8.159 -0.941 1.00 94.12 86 SER A O 1
ATOM 667 N N . TRP A 1 87 ? 7.133 -7.761 -0.929 1.00 93.62 87 TRP A N 1
ATOM 668 C CA . TRP A 1 87 ? 7.141 -7.241 0.446 1.00 93.62 87 TRP A CA 1
ATOM 669 C C . TRP A 1 87 ? 6.462 -5.876 0.573 1.00 93.62 87 TRP A C 1
ATOM 671 O O . TRP A 1 87 ? 5.780 -5.629 1.571 1.00 93.62 87 TRP A O 1
ATOM 681 N N . ILE A 1 88 ? 6.619 -4.990 -0.413 1.00 93.88 88 ILE A N 1
ATOM 682 C CA . ILE A 1 88 ? 5.902 -3.710 -0.452 1.00 93.88 88 ILE A CA 1
ATOM 683 C C . ILE A 1 88 ? 4.404 -3.946 -0.573 1.00 93.88 88 ILE A C 1
ATOM 685 O O . ILE A 1 88 ? 3.666 -3.357 0.210 1.00 93.88 88 ILE A O 1
ATOM 689 N N . HIS A 1 89 ? 3.959 -4.846 -1.449 1.00 95.31 89 HIS A N 1
ATOM 690 C CA . HIS A 1 89 ? 2.543 -5.189 -1.595 1.00 95.31 89 HIS A CA 1
ATOM 691 C C . HIS A 1 89 ? 1.957 -5.784 -0.312 1.00 95.31 89 HIS A C 1
ATOM 693 O O . HIS A 1 89 ? 0.934 -5.314 0.194 1.00 95.31 89 HIS A O 1
ATOM 699 N N . THR A 1 90 ? 2.662 -6.739 0.298 1.00 96.75 90 THR A N 1
ATOM 700 C CA . THR A 1 90 ? 2.256 -7.337 1.579 1.00 96.75 90 THR A CA 1
ATOM 701 C C . THR A 1 90 ? 2.142 -6.287 2.685 1.00 96.75 90 THR A C 1
ATOM 703 O O . THR A 1 90 ? 1.145 -6.230 3.408 1.00 96.75 90 THR A O 1
ATOM 706 N N . THR A 1 91 ? 3.144 -5.414 2.813 1.00 95.00 91 THR A N 1
ATOM 707 C CA . THR A 1 91 ? 3.134 -4.355 3.834 1.00 95.00 91 THR A CA 1
ATOM 708 C C . THR A 1 91 ? 2.143 -3.235 3.518 1.00 95.00 91 THR A C 1
ATOM 710 O O . THR A 1 91 ? 1.571 -2.672 4.448 1.00 95.00 91 THR A O 1
ATOM 713 N N . ALA A 1 92 ? 1.848 -2.967 2.245 1.00 93.38 92 ALA A N 1
ATOM 714 C CA . ALA A 1 92 ? 0.779 -2.060 1.833 1.00 93.38 92 ALA A CA 1
ATOM 715 C C . ALA A 1 92 ? -0.580 -2.591 2.296 1.00 93.38 92 ALA A C 1
ATOM 717 O O . ALA A 1 92 ? -1.343 -1.872 2.938 1.00 93.38 92 ALA A O 1
ATOM 718 N N . GLY A 1 93 ? -0.844 -3.878 2.059 1.00 94.88 93 GLY A N 1
ATOM 719 C CA . GLY A 1 93 ? -2.019 -4.564 2.582 1.00 94.88 93 GLY A CA 1
ATOM 720 C C . GLY A 1 93 ? -2.126 -4.477 4.104 1.00 94.88 93 GLY A C 1
ATOM 721 O O . GLY A 1 93 ? -3.173 -4.106 4.631 1.00 94.88 93 GLY A O 1
ATOM 722 N N . ALA A 1 94 ? -1.019 -4.713 4.813 1.00 94.38 94 ALA A N 1
ATOM 723 C CA . ALA A 1 94 ? -0.950 -4.545 6.264 1.00 94.38 94 ALA A CA 1
ATOM 724 C C . ALA A 1 94 ? -1.296 -3.118 6.714 1.00 94.38 94 ALA A C 1
ATOM 726 O O . ALA A 1 94 ? -2.051 -2.951 7.670 1.00 94.38 94 ALA A O 1
ATOM 727 N N . MET A 1 95 ? -0.806 -2.090 6.014 1.00 91.81 95 MET A N 1
ATOM 728 C CA . MET A 1 95 ? -1.185 -0.701 6.288 1.00 91.81 95 MET A CA 1
ATOM 729 C C . MET A 1 95 ? -2.670 -0.463 6.036 1.00 91.81 95 MET A C 1
ATOM 731 O O . MET A 1 95 ? -3.334 0.113 6.890 1.00 91.81 95 MET A O 1
ATOM 735 N N . LEU A 1 96 ? -3.233 -0.972 4.942 1.00 91.19 96 LEU A N 1
ATOM 736 C CA . LEU A 1 96 ? -4.674 -0.868 4.696 1.00 91.19 96 LEU A CA 1
ATOM 737 C C . LEU A 1 96 ? -5.497 -1.537 5.813 1.00 91.19 96 LEU A C 1
ATOM 739 O O . LEU A 1 96 ? -6.501 -0.976 6.248 1.00 91.19 96 LEU A O 1
ATOM 743 N N . GLY A 1 97 ? -5.056 -2.690 6.326 1.00 90.19 97 GLY A N 1
ATOM 744 C CA . GLY A 1 97 ? -5.704 -3.362 7.460 1.00 90.19 97 GLY A CA 1
ATOM 745 C C . GLY A 1 97 ? -5.588 -2.552 8.745 1.00 90.19 97 GLY A C 1
ATOM 746 O O . GLY A 1 97 ? -6.551 -2.403 9.490 1.00 90.19 97 GLY A O 1
ATOM 747 N N . PHE A 1 98 ? -4.425 -1.944 8.959 1.00 87.81 98 PHE A N 1
ATOM 748 C CA . PHE A 1 98 ? -4.157 -1.095 10.112 1.00 87.81 98 PHE A CA 1
ATOM 749 C C . PHE A 1 98 ? -4.989 0.199 10.127 1.00 87.81 98 PHE A C 1
ATOM 751 O O . PHE A 1 98 ? -5.335 0.712 11.193 1.00 87.81 98 PHE A O 1
ATOM 758 N N . TRP A 1 99 ? -5.348 0.700 8.945 1.00 87.06 99 TRP A N 1
ATOM 759 C CA . TRP A 1 99 ? -6.273 1.817 8.732 1.00 87.06 99 TRP A CA 1
ATOM 760 C C . TRP A 1 99 ? -7.748 1.391 8.653 1.00 87.06 99 TRP A C 1
ATOM 762 O O . TRP A 1 99 ? -8.601 2.215 8.318 1.00 87.06 99 TRP A O 1
ATOM 772 N N . SER A 1 100 ? -8.052 0.125 8.959 1.00 85.62 100 SER A N 1
ATOM 773 C CA . SER A 1 100 ? -9.403 -0.448 8.928 1.00 85.62 100 SER A CA 1
ATOM 774 C C . SER A 1 100 ? -10.104 -0.277 7.573 1.00 85.62 100 SER A C 1
ATOM 776 O O . SER A 1 100 ? -11.326 -0.140 7.501 1.00 85.62 100 SER A O 1
ATOM 778 N N . VAL A 1 101 ? -9.337 -0.273 6.477 1.00 87.50 101 VAL A N 1
ATOM 779 C CA . VAL A 1 101 ? -9.895 -0.176 5.125 1.00 87.50 101 VAL A CA 1
ATOM 780 C C . VAL A 1 101 ? -10.678 -1.452 4.823 1.00 87.50 101 VAL A C 1
ATOM 782 O O . VAL A 1 101 ? -10.128 -2.533 5.016 1.00 87.50 101 VAL A O 1
ATOM 785 N N . PRO A 1 102 ? -11.920 -1.370 4.317 1.00 89.56 102 PRO A N 1
ATOM 786 C CA . PRO A 1 102 ? -12.716 -2.558 4.049 1.00 89.56 102 PRO A CA 1
ATOM 787 C C . PRO A 1 102 ? -12.061 -3.561 3.095 1.00 89.56 102 PRO A C 1
ATOM 789 O O . PRO A 1 102 ? -11.529 -3.160 2.058 1.00 89.56 102 PRO A O 1
ATOM 792 N N . LEU A 1 103 ? -12.172 -4.865 3.376 1.00 90.31 103 LEU A N 1
ATOM 793 C CA . LEU A 1 103 ? -11.558 -5.915 2.547 1.00 90.31 103 LEU A CA 1
ATOM 794 C C . LEU A 1 103 ? -11.967 -5.816 1.073 1.00 90.31 103 LEU A C 1
ATOM 796 O O . LEU A 1 103 ? -11.116 -5.903 0.192 1.00 90.31 103 LEU A O 1
ATOM 800 N N . MET A 1 104 ? -13.252 -5.590 0.784 1.00 89.56 104 MET A N 1
ATOM 801 C CA . MET A 1 104 ? -13.725 -5.454 -0.604 1.00 89.56 104 MET A CA 1
ATOM 802 C C . MET A 1 104 ? -13.034 -4.311 -1.353 1.00 89.56 104 MET A C 1
ATOM 804 O O . MET A 1 104 ? -12.776 -4.405 -2.553 1.00 89.56 104 MET A O 1
ATOM 808 N N . LEU A 1 105 ? -12.707 -3.239 -0.634 1.00 88.00 105 LEU A N 1
ATOM 809 C CA . LEU A 1 105 ? -11.988 -2.107 -1.187 1.00 88.00 105 LEU A CA 1
ATOM 810 C C . LEU A 1 105 ? -10.512 -2.448 -1.401 1.00 88.00 105 LEU A C 1
ATOM 812 O O . LEU A 1 105 ? -9.969 -2.136 -2.453 1.00 88.00 105 LEU A O 1
ATOM 816 N N . VAL A 1 106 ? -9.887 -3.160 -0.463 1.00 91.69 106 VAL A N 1
ATOM 817 C CA . VAL A 1 106 ? -8.505 -3.658 -0.590 1.00 91.69 106 VAL A CA 1
ATOM 818 C C . VAL A 1 106 ? -8.366 -4.588 -1.792 1.00 91.69 106 VAL A C 1
ATOM 820 O O . VAL A 1 106 ? -7.420 -4.451 -2.564 1.00 91.69 106 VAL A O 1
ATOM 823 N N . VAL A 1 107 ? -9.328 -5.490 -2.000 1.00 93.88 107 VAL A N 1
ATOM 824 C CA . VAL A 1 107 ? -9.386 -6.371 -3.177 1.00 93.88 107 VAL A CA 1
ATOM 825 C C . VAL A 1 107 ? -9.447 -5.552 -4.465 1.00 93.88 107 VAL A C 1
ATOM 827 O O . VAL A 1 107 ? -8.658 -5.788 -5.377 1.00 93.88 107 VAL A O 1
ATOM 830 N N . ALA A 1 108 ? -10.329 -4.552 -4.535 1.00 90.56 108 ALA A N 1
ATOM 831 C CA . ALA A 1 108 ? -10.433 -3.684 -5.706 1.00 90.56 108 ALA A CA 1
ATOM 832 C C . ALA A 1 108 ? -9.146 -2.876 -5.957 1.00 90.56 108 ALA A C 1
ATOM 834 O O . ALA A 1 108 ? -8.701 -2.777 -7.099 1.00 90.56 108 ALA A O 1
ATOM 835 N N . ILE A 1 109 ? -8.536 -2.334 -4.897 1.00 90.00 109 ILE A N 1
ATOM 836 C CA . ILE A 1 109 ? -7.281 -1.571 -4.951 1.00 90.00 109 ILE A CA 1
ATOM 837 C C . ILE A 1 109 ? -6.140 -2.442 -5.475 1.00 90.00 109 ILE A C 1
ATOM 839 O O . ILE A 1 109 ? -5.474 -2.058 -6.428 1.00 90.00 109 ILE A O 1
ATOM 843 N N . THR A 1 110 ? -5.929 -3.610 -4.870 1.00 94.12 110 THR A N 1
ATOM 844 C CA . THR A 1 110 ? -4.805 -4.507 -5.190 1.00 94.12 110 THR A CA 1
ATOM 845 C C . THR A 1 110 ? -4.915 -5.066 -6.605 1.00 94.12 110 THR A C 1
ATOM 847 O O . THR A 1 110 ? -3.965 -4.969 -7.369 1.00 94.12 110 THR A O 1
ATOM 850 N N . ILE A 1 111 ? -6.095 -5.539 -7.020 1.00 94.50 111 ILE A N 1
ATOM 851 C CA . ILE A 1 111 ? -6.312 -5.990 -8.406 1.00 94.50 111 ILE A CA 1
ATOM 852 C C . ILE A 1 111 ? -6.177 -4.822 -9.394 1.00 94.50 111 ILE A C 1
ATOM 854 O O . ILE A 1 111 ? -5.597 -4.976 -10.469 1.00 94.50 111 ILE A O 1
ATOM 858 N N . GLY A 1 112 ? -6.720 -3.652 -9.047 1.00 91.56 112 GLY A N 1
ATOM 859 C CA . GLY A 1 112 ? -6.611 -2.449 -9.869 1.00 91.56 112 GLY A CA 1
ATOM 860 C C . GLY A 1 112 ? -5.166 -1.980 -10.041 1.00 91.56 112 GLY A C 1
ATOM 861 O O . GLY A 1 112 ? -4.810 -1.523 -11.126 1.00 91.56 112 GLY A O 1
ATOM 862 N N . TRP A 1 113 ? -4.336 -2.132 -9.007 1.00 93.50 113 TRP A N 1
ATOM 863 C CA . TRP A 1 113 ? -2.908 -1.823 -9.040 1.00 93.50 113 TRP A CA 1
ATOM 864 C C . TRP A 1 113 ? -2.144 -2.734 -10.002 1.00 93.50 113 TRP A C 1
ATOM 866 O O . TRP A 1 113 ? -1.489 -2.235 -10.911 1.00 93.50 113 TRP A O 1
ATOM 876 N N . GLU A 1 114 ? -2.334 -4.050 -9.905 1.00 93.94 114 GLU A N 1
ATOM 877 C CA . GLU A 1 114 ? -1.727 -5.006 -10.844 1.00 93.94 114 GLU A CA 1
ATOM 878 C C . GLU A 1 114 ? -2.164 -4.763 -12.292 1.00 93.94 114 GLU A C 1
ATOM 880 O O . GLU A 1 114 ? -1.406 -4.935 -13.249 1.00 93.94 114 GLU A O 1
ATOM 885 N N . PHE A 1 115 ? -3.424 -4.361 -12.483 1.00 93.38 115 PHE A N 1
ATOM 886 C CA . PHE A 1 115 ? -3.909 -3.970 -13.799 1.00 93.38 115 PHE A CA 1
ATOM 887 C C . PHE A 1 115 ? -3.199 -2.698 -14.276 1.00 93.38 115 PHE A C 1
ATOM 889 O O . PHE A 1 115 ? -2.746 -2.638 -15.417 1.00 93.38 115 PHE A O 1
ATOM 896 N N . PHE A 1 116 ? -3.064 -1.691 -13.414 1.00 91.88 116 PHE A N 1
ATOM 897 C CA . PHE A 1 116 ? -2.301 -0.484 -13.720 1.00 91.88 116 PHE A CA 1
ATOM 898 C C . PHE A 1 116 ? -0.868 -0.832 -14.146 1.00 91.88 116 PHE A C 1
ATOM 900 O O . PHE A 1 116 ? -0.460 -0.425 -15.230 1.00 91.88 116 PHE A O 1
ATOM 907 N N . GLU A 1 117 ? -0.146 -1.644 -13.381 1.00 89.38 117 GLU A N 1
ATOM 908 C CA . GLU A 1 117 ? 1.229 -2.039 -13.705 1.00 89.38 117 GLU A CA 1
ATOM 909 C C . GLU A 1 117 ? 1.320 -2.790 -15.040 1.00 89.38 117 GLU A C 1
ATOM 911 O O . GLU A 1 117 ? 2.116 -2.469 -15.926 1.00 89.38 117 GLU A O 1
ATOM 916 N N . LYS A 1 118 ? 0.404 -3.728 -15.280 1.00 91.75 118 LYS A N 1
ATOM 917 C CA . LYS A 1 118 ? 0.387 -4.477 -16.539 1.00 91.75 118 LYS A CA 1
ATOM 918 C C . LYS A 1 118 ? 0.239 -3.589 -17.781 1.00 91.75 118 LYS A C 1
ATOM 920 O O . LYS A 1 118 ? 0.760 -3.940 -18.841 1.00 91.75 118 LYS A O 1
ATOM 925 N N . TYR A 1 119 ? -0.511 -2.491 -17.686 1.00 91.38 119 TYR A N 1
ATOM 926 C CA . TYR A 1 119 ? -0.887 -1.677 -18.849 1.00 91.38 119 TYR A CA 1
ATOM 927 C C . TYR A 1 119 ? -0.203 -0.310 -18.919 1.00 91.38 119 TYR A C 1
ATOM 929 O O . TYR A 1 119 ? -0.282 0.343 -19.965 1.00 91.38 119 TYR A O 1
ATOM 937 N N . VAL A 1 120 ? 0.457 0.141 -17.852 1.00 87.25 120 VAL A N 1
ATOM 938 C CA . VAL A 1 120 ? 1.060 1.473 -17.785 1.00 87.25 120 VAL A CA 1
ATOM 939 C C . VAL A 1 120 ? 2.578 1.368 -17.920 1.00 87.25 120 VAL A C 1
ATOM 941 O O . VAL A 1 120 ? 3.251 0.869 -17.019 1.00 87.25 120 VAL A O 1
ATOM 944 N N . PRO A 1 121 ? 3.153 1.879 -19.028 1.00 85.81 121 PRO A N 1
ATOM 945 C CA . PRO A 1 121 ? 4.567 1.688 -19.307 1.00 85.81 121 PRO A CA 1
ATOM 946 C C . PRO A 1 121 ? 5.469 2.225 -18.200 1.00 85.81 121 PRO A C 1
ATOM 948 O O . PRO A 1 121 ? 5.289 3.364 -17.745 1.00 85.81 121 PRO A O 1
ATOM 951 N N . GLY A 1 122 ? 6.472 1.425 -17.841 1.00 81.00 122 GLY A N 1
ATOM 952 C CA . GLY A 1 122 ? 7.456 1.748 -16.805 1.00 81.00 122 GLY A CA 1
ATOM 953 C C . GLY A 1 122 ? 7.120 1.256 -15.392 1.00 81.00 122 GLY A C 1
ATOM 954 O O . GLY A 1 122 ? 7.929 1.474 -14.496 1.00 81.00 122 GLY A O 1
ATOM 955 N N . PHE A 1 123 ? 5.986 0.580 -15.195 1.00 83.06 123 PHE A N 1
ATOM 956 C CA . PHE A 1 123 ? 5.557 0.051 -13.897 1.00 83.06 123 PHE A CA 1
ATOM 957 C C . PHE A 1 123 ? 5.263 -1.452 -14.010 1.00 83.06 123 PHE A C 1
ATOM 959 O O . PHE A 1 123 ? 4.139 -1.811 -14.282 1.00 83.06 123 PHE A O 1
ATOM 966 N N . GLY A 1 124 ? 6.251 -2.344 -13.896 1.00 81.62 124 GLY A N 1
ATOM 967 C CA . GLY A 1 124 ? 5.972 -3.793 -13.807 1.00 81.62 124 GLY A CA 1
ATOM 968 C C . GLY A 1 124 ? 5.447 -4.491 -15.077 1.00 81.62 124 GLY A C 1
ATOM 969 O O . GLY A 1 124 ? 5.090 -5.662 -15.042 1.00 81.62 124 GLY A O 1
ATOM 970 N N . GLU A 1 125 ? 5.419 -3.842 -16.247 1.00 86.06 125 GLU A N 1
ATOM 971 C CA . GLU A 1 125 ? 4.813 -4.371 -17.496 1.00 86.06 125 GLU A CA 1
ATOM 972 C C . GLU A 1 125 ? 5.277 -5.786 -17.935 1.00 86.06 125 GLU A C 1
ATOM 974 O O . GLU A 1 125 ? 4.610 -6.444 -18.738 1.00 86.06 125 GLU A O 1
ATOM 979 N N . LYS A 1 126 ? 6.424 -6.257 -17.425 1.00 85.56 126 LYS A N 1
ATOM 980 C CA . LYS A 1 126 ? 7.013 -7.575 -17.714 1.00 85.56 126 LYS A CA 1
ATOM 981 C C . LYS A 1 126 ? 6.845 -8.603 -16.591 1.00 85.56 126 LYS A C 1
ATOM 983 O O . LYS A 1 126 ? 7.289 -9.738 -16.761 1.00 85.56 126 LYS A O 1
ATOM 988 N N . GLU A 1 127 ? 6.210 -8.237 -15.482 1.00 86.94 127 GLU A N 1
ATOM 989 C CA . GLU A 1 127 ? 5.924 -9.144 -14.371 1.00 86.94 127 GLU A CA 1
ATOM 990 C C . GLU A 1 127 ? 5.098 -10.343 -14.833 1.00 86.94 127 GLU A C 1
ATOM 992 O O . GLU A 1 127 ? 4.126 -10.239 -15.595 1.00 86.94 127 GLU A O 1
ATOM 997 N N . THR A 1 128 ? 5.483 -11.512 -14.331 1.00 92.31 128 THR A N 1
ATOM 998 C CA . THR A 1 128 ? 4.755 -12.752 -14.594 1.00 92.31 128 THR A CA 1
ATOM 999 C C . THR A 1 128 ? 3.401 -12.752 -13.884 1.00 92.31 128 THR A C 1
ATOM 1001 O O . THR A 1 128 ? 3.256 -12.205 -12.797 1.00 92.31 128 THR A O 1
ATOM 1004 N N . LEU A 1 129 ? 2.404 -13.451 -14.440 1.00 94.19 129 LEU A N 1
ATOM 1005 C CA . LEU A 1 129 ? 1.098 -13.599 -13.778 1.00 94.19 129 LEU A CA 1
ATOM 1006 C C . LEU A 1 129 ? 1.215 -14.216 -12.371 1.00 94.19 129 LEU A C 1
ATOM 1008 O O . LEU A 1 129 ? 0.421 -13.892 -11.495 1.00 94.19 129 LEU A O 1
ATOM 1012 N N . ALA A 1 130 ? 2.195 -15.102 -12.163 1.00 94.94 130 ALA A N 1
ATOM 1013 C CA . ALA A 1 130 ? 2.448 -15.717 -10.865 1.00 94.94 130 ALA A CA 1
ATOM 1014 C C . ALA A 1 130 ? 2.904 -14.688 -9.821 1.00 94.94 130 ALA A C 1
ATOM 1016 O O . ALA A 1 130 ? 2.404 -14.723 -8.703 1.00 94.94 130 ALA A O 1
ATOM 1017 N N . ASN A 1 131 ? 3.802 -13.775 -10.199 1.00 94.75 131 ASN A N 1
ATOM 1018 C CA . ASN A 1 131 ? 4.269 -12.688 -9.340 1.00 94.75 131 ASN A CA 1
ATOM 1019 C C . ASN A 1 131 ? 3.111 -11.755 -8.948 1.00 94.75 131 ASN A C 1
ATOM 1021 O O . ASN A 1 131 ? 2.789 -11.638 -7.772 1.00 94.75 131 ASN A O 1
ATOM 1025 N N . ARG A 1 132 ? 2.348 -11.279 -9.936 1.00 95.12 132 ARG A N 1
ATOM 1026 C CA . ARG A 1 132 ? 1.146 -10.454 -9.711 1.00 95.12 132 ARG A CA 1
ATOM 1027 C C . ARG A 1 132 ? 0.132 -11.094 -8.762 1.00 95.12 132 ARG A C 1
ATOM 1029 O O . ARG A 1 132 ? -0.467 -10.446 -7.910 1.00 95.12 132 ARG A O 1
ATOM 1036 N N . ALA A 1 133 ? -0.090 -12.402 -8.911 1.00 96.62 133 ALA A N 1
ATOM 1037 C CA . ALA A 1 133 ? -0.992 -13.139 -8.032 1.00 96.62 133 ALA A CA 1
ATOM 1038 C C . ALA A 1 133 ? -0.464 -13.201 -6.591 1.00 96.62 133 ALA A C 1
ATOM 1040 O O . ALA A 1 133 ? -1.245 -13.072 -5.648 1.00 96.62 133 ALA A O 1
ATOM 1041 N N . VAL A 1 134 ? 0.844 -13.397 -6.418 1.00 96.81 134 VAL A N 1
ATOM 1042 C CA . VAL A 1 134 ? 1.500 -13.385 -5.107 1.00 96.81 134 VAL A CA 1
ATOM 1043 C C . VAL A 1 134 ?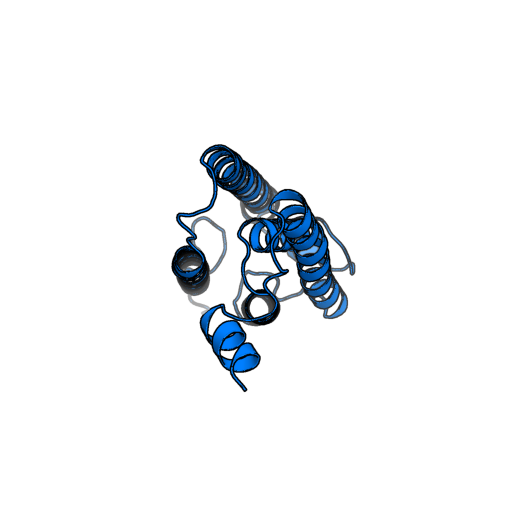 1.444 -12.001 -4.473 1.00 96.81 134 VAL A C 1
ATOM 1045 O O . VAL A 1 134 ? 1.207 -11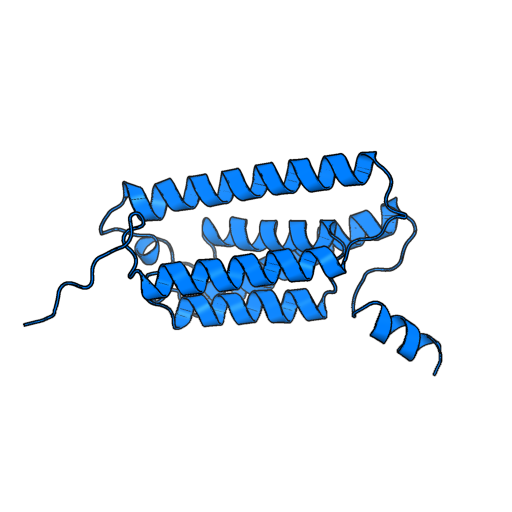.921 -3.272 1.00 96.81 134 VAL A O 1
ATOM 1048 N N . ASP A 1 135 ? 1.571 -10.935 -5.250 1.00 96.25 135 ASP A N 1
ATOM 1049 C CA . ASP A 1 135 ? 1.519 -9.562 -4.749 1.00 96.25 135 ASP A CA 1
ATOM 1050 C C . ASP A 1 135 ? 0.117 -9.203 -4.240 1.00 96.25 135 ASP A C 1
ATOM 1052 O O . ASP A 1 135 ? -0.040 -8.730 -3.108 1.00 96.25 135 ASP A O 1
ATOM 1056 N N . VAL A 1 136 ? -0.923 -9.576 -4.992 1.00 97.38 136 VAL A N 1
ATOM 1057 C CA . VAL A 1 136 ? -2.327 -9.444 -4.564 1.00 97.38 136 VAL A CA 1
ATOM 1058 C C . VAL A 1 136 ? -2.617 -10.277 -3.317 1.00 97.38 136 VAL A C 1
ATOM 1060 O O . VAL A 1 136 ? -3.150 -9.762 -2.332 1.00 97.38 136 VAL A O 1
ATOM 1063 N N . VAL A 1 137 ? -2.258 -11.565 -3.325 1.00 97.75 137 VAL A N 1
ATOM 1064 C CA . VAL A 1 137 ? -2.511 -12.461 -2.185 1.00 97.75 137 VAL A CA 1
ATOM 1065 C C . VAL A 1 137 ? -1.707 -12.026 -0.962 1.00 97.75 137 VAL A C 1
ATOM 1067 O O . VAL A 1 137 ? -2.236 -12.027 0.148 1.00 97.75 137 VAL A O 1
ATOM 1070 N N . GLY A 1 138 ? -0.455 -11.615 -1.148 1.00 97.81 138 GLY A N 1
ATOM 1071 C CA . GLY A 1 138 ? 0.415 -11.091 -0.101 1.00 97.81 138 GLY A CA 1
ATOM 1072 C C . GLY A 1 138 ? -0.182 -9.848 0.544 1.00 97.81 138 GLY A C 1
ATOM 1073 O O . GLY A 1 138 ? -0.267 -9.774 1.772 1.00 97.81 138 GLY A O 1
ATOM 1074 N N . ALA A 1 139 ? -0.699 -8.914 -0.259 1.00 97.31 139 ALA A N 1
ATOM 1075 C CA . ALA A 1 139 ? -1.431 -7.758 0.248 1.00 97.31 139 ALA A CA 1
ATOM 1076 C C . ALA A 1 139 ? -2.663 -8.174 1.072 1.00 97.31 139 ALA A C 1
ATOM 1078 O O . ALA A 1 139 ? -2.884 -7.653 2.166 1.00 97.31 139 ALA A O 1
ATOM 1079 N N . TRP A 1 140 ? -3.445 -9.154 0.616 1.00 97.56 140 TRP A N 1
ATOM 1080 C CA . TRP A 1 140 ? -4.604 -9.629 1.383 1.00 97.56 140 TRP A CA 1
ATOM 1081 C C . TRP A 1 140 ? -4.199 -10.307 2.692 1.00 97.56 140 TRP A C 1
ATOM 1083 O O . TRP A 1 140 ? -4.826 -10.064 3.719 1.00 97.56 140 TRP A O 1
ATOM 1093 N N . VAL A 1 141 ? -3.131 -11.108 2.689 1.00 97.69 141 VAL A N 1
ATOM 1094 C CA . VAL A 1 141 ? -2.587 -11.727 3.907 1.00 97.69 141 VAL A CA 1
ATOM 1095 C C . VAL A 1 141 ? -2.128 -10.655 4.891 1.00 97.69 141 VAL A C 1
ATOM 1097 O O . VAL A 1 141 ? -2.521 -10.692 6.056 1.00 97.69 141 VAL A O 1
ATOM 1100 N N . GLY A 1 142 ? -1.352 -9.670 4.429 1.00 96.44 142 GLY A N 1
ATOM 1101 C CA . GLY A 1 142 ? -0.926 -8.542 5.255 1.00 96.44 142 GLY A CA 1
ATOM 1102 C C . GLY A 1 142 ? -2.116 -7.799 5.860 1.00 96.44 142 GLY A C 1
ATOM 1103 O O . GLY A 1 142 ? -2.131 -7.537 7.064 1.00 96.44 142 GLY A O 1
ATOM 1104 N N . TRP A 1 143 ? -3.143 -7.534 5.047 1.00 96.19 143 TRP A N 1
ATOM 1105 C CA . TRP A 1 143 ? -4.383 -6.908 5.498 1.00 96.19 143 TRP A CA 1
ATOM 1106 C C . TRP A 1 143 ? -5.077 -7.726 6.583 1.00 96.19 143 TRP A C 1
ATOM 1108 O O . TRP A 1 143 ? -5.364 -7.184 7.647 1.00 96.19 143 TRP A O 1
ATOM 1118 N N . VAL A 1 144 ? -5.301 -9.025 6.351 1.00 95.50 144 VAL A N 1
ATOM 1119 C CA . VAL A 1 144 ? -5.997 -9.915 7.295 1.00 95.50 144 VAL A CA 1
ATOM 1120 C C . VAL A 1 144 ? -5.288 -9.924 8.644 1.00 95.50 144 VAL A C 1
ATOM 1122 O O . VAL A 1 144 ? -5.941 -9.772 9.674 1.00 95.50 144 VAL A O 1
ATOM 1125 N N . LEU A 1 145 ? -3.959 -10.060 8.647 1.00 94.94 145 LEU A N 1
ATOM 1126 C CA . LEU A 1 145 ? -3.176 -10.119 9.882 1.00 94.94 145 LEU A CA 1
ATOM 1127 C C . LEU A 1 145 ? -3.337 -8.848 10.726 1.00 94.94 145 LEU A C 1
ATOM 1129 O O . LEU A 1 145 ? -3.567 -8.941 11.932 1.00 94.94 145 LEU A O 1
ATOM 1133 N N . LEU A 1 146 ? -3.245 -7.668 10.106 1.00 92.75 146 LEU A N 1
ATOM 1134 C CA . LEU A 1 146 ? -3.320 -6.401 10.836 1.00 92.75 146 LEU A CA 1
ATOM 1135 C C . LEU A 1 146 ? -4.757 -5.997 11.168 1.00 92.75 146 LEU A C 1
ATOM 1137 O O . LEU A 1 146 ? -4.999 -5.509 12.268 1.00 92.75 146 LEU A O 1
ATOM 1141 N N . ALA A 1 147 ? -5.714 -6.240 10.273 1.00 90.81 147 ALA A N 1
ATOM 1142 C CA . ALA A 1 147 ? -7.125 -5.966 10.531 1.00 90.81 147 ALA A CA 1
ATOM 1143 C C . ALA A 1 147 ? -7.656 -6.820 11.693 1.00 90.81 147 ALA A C 1
ATOM 1145 O O . ALA A 1 147 ? -8.342 -6.299 12.570 1.00 90.81 147 ALA A O 1
ATOM 1146 N N . LEU A 1 148 ? -7.293 -8.111 11.751 1.00 90.62 148 LEU A N 1
ATOM 1147 C CA . LEU A 1 148 ? -7.642 -8.982 12.879 1.00 90.62 148 LEU A CA 1
ATOM 1148 C C . LEU A 1 148 ? -6.992 -8.518 14.180 1.00 90.62 148 LEU A C 1
ATOM 1150 O O . LEU A 1 148 ? -7.655 -8.493 15.214 1.00 90.62 148 LEU A O 1
ATOM 1154 N N . LEU A 1 149 ? -5.711 -8.142 14.137 1.00 88.00 149 LEU A N 1
ATOM 1155 C CA . LEU A 1 149 ? -5.014 -7.633 15.315 1.00 88.00 149 LEU A CA 1
ATOM 1156 C C . LEU A 1 149 ? -5.715 -6.389 15.875 1.00 88.00 149 LEU A C 1
ATOM 1158 O O . LEU A 1 149 ? -5.951 -6.318 17.077 1.00 88.00 149 LEU A O 1
ATOM 1162 N N . ILE A 1 150 ? -6.079 -5.437 15.014 1.00 84.38 150 ILE A N 1
ATOM 1163 C CA . ILE A 1 150 ? -6.766 -4.211 15.437 1.00 84.38 150 ILE A CA 1
ATOM 1164 C C . ILE A 1 150 ? -8.161 -4.507 15.969 1.00 84.38 150 ILE A C 1
ATOM 1166 O O . ILE A 1 150 ? -8.484 -4.050 17.059 1.00 84.38 150 ILE A O 1
ATOM 1170 N N . ALA A 1 151 ? -8.940 -5.340 15.277 1.00 85.25 151 ALA A N 1
ATOM 1171 C CA . ALA A 1 151 ? -10.255 -5.767 15.746 1.00 85.25 151 ALA A CA 1
ATOM 1172 C C . ALA A 1 151 ? -10.188 -6.382 17.159 1.00 85.25 151 ALA A C 1
ATOM 1174 O O . ALA A 1 151 ? -10.983 -6.035 18.030 1.00 85.25 151 ALA A O 1
ATOM 1175 N N . VAL A 1 152 ? -9.190 -7.234 17.424 1.00 86.69 152 VAL A N 1
ATOM 1176 C CA . VAL A 1 152 ? -8.972 -7.834 18.753 1.00 86.69 152 VAL A CA 1
ATOM 1177 C C . VAL A 1 152 ? -8.566 -6.791 19.797 1.00 86.69 152 VAL A C 1
ATOM 1179 O O . VAL A 1 152 ? -9.079 -6.826 20.914 1.00 86.69 152 VAL A O 1
ATOM 1182 N N . LEU A 1 153 ? -7.649 -5.879 19.463 1.00 84.31 153 LEU A N 1
ATOM 1183 C CA . LEU A 1 153 ? -7.153 -4.863 20.398 1.00 84.31 153 LEU A CA 1
ATOM 1184 C C . LEU A 1 153 ? -8.204 -3.797 20.734 1.00 84.31 153 LEU A C 1
ATOM 1186 O O . LEU A 1 153 ? -8.234 -3.311 21.863 1.00 84.31 153 LEU A O 1
ATOM 1190 N N . GLU A 1 154 ? -9.047 -3.435 19.769 1.00 82.06 154 GLU A N 1
ATOM 1191 C CA . GLU A 1 154 ? -10.080 -2.403 19.916 1.00 82.06 154 GLU A CA 1
ATOM 1192 C C . GLU A 1 154 ? -11.437 -2.982 20.352 1.00 82.06 154 GLU A C 1
ATOM 1194 O O . GLU A 1 154 ? -12.329 -2.231 20.741 1.00 82.06 154 GLU A O 1
ATOM 1199 N N . GLY A 1 155 ? -11.587 -4.312 20.348 1.00 83.19 155 GLY A N 1
ATOM 1200 C CA . GLY A 1 155 ? -12.854 -4.976 20.654 1.00 83.19 155 GLY A CA 1
ATOM 1201 C C . GLY A 1 155 ? -13.931 -4.702 19.601 1.00 83.19 155 GLY A C 1
ATOM 1202 O O . GLY A 1 155 ? -15.111 -4.624 19.942 1.00 83.19 155 GLY A O 1
ATOM 1203 N N . ASP A 1 156 ? -13.520 -4.536 18.344 1.00 80.31 156 ASP A N 1
ATOM 1204 C CA . ASP A 1 156 ? -14.385 -4.190 17.215 1.00 80.31 156 ASP A CA 1
ATOM 1205 C C . ASP A 1 156 ? -14.486 -5.345 16.199 1.00 80.31 156 ASP A C 1
ATOM 1207 O O . ASP A 1 156 ? -13.805 -6.369 16.289 1.00 80.31 156 ASP A O 1
ATOM 1211 N N . SER A 1 157 ? -15.379 -5.202 15.224 1.00 84.56 157 SER A N 1
ATOM 1212 C CA . SER A 1 157 ? -15.549 -6.130 14.109 1.00 84.56 157 SER A CA 1
ATOM 1213 C C . SER A 1 157 ? -14.558 -5.869 12.973 1.00 84.56 157 SER A C 1
ATOM 1215 O O . SER A 1 157 ? -14.150 -4.741 12.708 1.00 84.56 157 SER A O 1
ATOM 1217 N N . VAL A 1 158 ? -14.187 -6.932 12.258 1.00 85.19 158 VAL A N 1
ATOM 1218 C CA . VAL A 1 158 ? -13.317 -6.831 11.080 1.00 85.19 158 VAL A CA 1
ATOM 1219 C C . VAL A 1 158 ? -14.072 -6.124 9.944 1.00 85.19 158 VAL A C 1
ATOM 1221 O O . VAL A 1 158 ? -15.167 -6.571 9.584 1.00 85.19 158 VAL A O 1
ATOM 1224 N N . PRO A 1 159 ? -13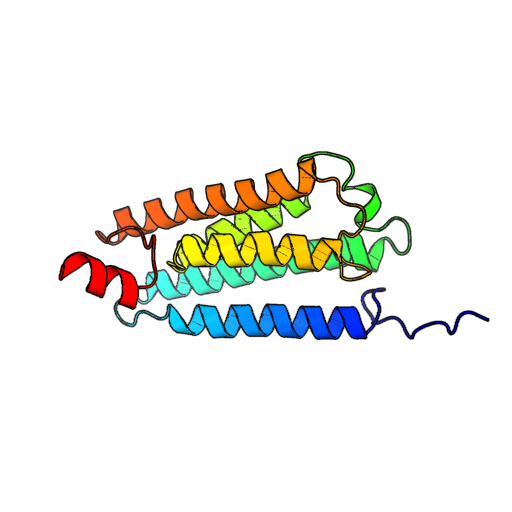.504 -5.074 9.324 1.00 82.62 159 PRO A N 1
ATOM 1225 C CA . PRO A 1 159 ? -14.183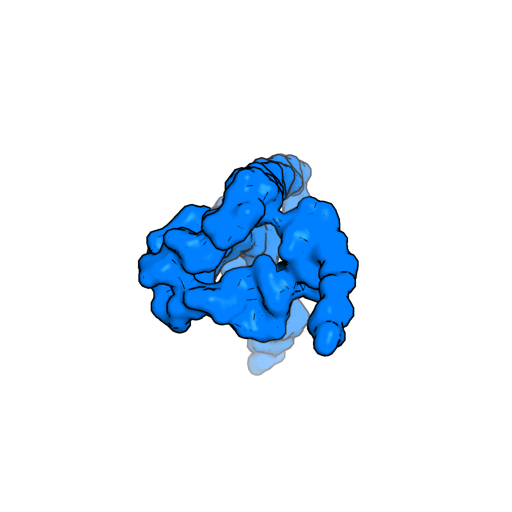 -4.321 8.277 1.00 82.62 159 PRO A CA 1
ATOM 1226 C C . PRO A 1 159 ? -14.156 -5.102 6.956 1.00 82.62 159 PRO A C 1
ATOM 1228 O O . PRO A 1 159 ? -13.278 -4.930 6.115 1.00 82.62 159 PRO A O 1
ATOM 1231 N N . PHE A 1 160 ? -15.113 -6.007 6.751 1.00 81.81 160 PHE A N 1
ATOM 1232 C CA . PHE A 1 160 ? -15.220 -6.756 5.492 1.00 81.81 160 PHE A CA 1
ATOM 1233 C C . PHE A 1 160 ? -15.787 -5.901 4.351 1.00 81.81 160 PHE A C 1
ATOM 1235 O O . PHE A 1 160 ? -15.290 -5.942 3.222 1.00 81.81 160 PHE A O 1
ATOM 1242 N N . VAL A 1 161 ? -16.812 -5.103 4.649 1.00 78.31 161 VAL A N 1
ATOM 1243 C CA . VAL A 1 161 ? -17.521 -4.235 3.698 1.00 78.31 161 VAL A CA 1
ATOM 1244 C C . VAL A 1 161 ? -17.496 -2.781 4.174 1.00 78.31 161 VAL A C 1
ATOM 1246 O O . VAL A 1 161 ? -17.096 -2.495 5.301 1.00 78.31 161 VAL A O 1
ATOM 1249 N N . LEU A 1 162 ? -17.895 -1.846 3.306 1.00 73.06 162 LEU A N 1
ATOM 1250 C CA . LEU A 1 162 ? -18.032 -0.438 3.688 1.00 73.06 162 LEU A CA 1
ATOM 1251 C C . LEU A 1 162 ? -18.990 -0.300 4.886 1.00 73.06 162 LEU A C 1
ATOM 1253 O O . LEU A 1 162 ? -20.016 -0.984 4.892 1.00 73.06 162 LEU A O 1
ATOM 1257 N N . PRO A 1 163 ? -18.738 0.613 5.845 1.00 71.12 163 PRO A N 1
ATOM 1258 C CA . PRO A 1 163 ? -19.599 0.777 7.020 1.00 71.12 163 PRO A CA 1
ATOM 1259 C C . PRO A 1 163 ? -21.079 1.006 6.680 1.00 71.12 163 PRO A C 1
ATOM 1261 O O . PRO A 1 163 ? -21.965 0.501 7.362 1.00 71.12 163 PRO A O 1
ATOM 1264 N N . SER A 1 164 ? -21.363 1.718 5.585 1.00 71.75 164 SER A N 1
ATOM 1265 C CA . SER A 1 164 ? -22.727 1.929 5.086 1.00 71.75 164 SER A CA 1
ATOM 1266 C C . SER A 1 164 ? -23.398 0.642 4.594 1.00 71.75 164 SER A C 1
ATOM 1268 O O . SER A 1 164 ? -24.595 0.459 4.808 1.00 71.75 164 SER A O 1
ATOM 1270 N N . ALA A 1 165 ? -22.640 -0.258 3.962 1.00 73.00 165 ALA A N 1
ATOM 1271 C CA . ALA A 1 165 ? -23.128 -1.562 3.526 1.00 73.00 165 ALA A CA 1
ATOM 1272 C C . ALA A 1 165 ? -23.315 -2.517 4.713 1.00 73.00 165 ALA A C 1
ATOM 1274 O O . ALA A 1 165 ? -24.328 -3.206 4.769 1.00 73.00 165 ALA A O 1
ATOM 1275 N N . ASP A 1 166 ? -22.393 -2.518 5.683 1.00 73.31 166 ASP A N 1
ATOM 1276 C CA . ASP A 1 166 ? -22.518 -3.329 6.905 1.00 73.31 166 ASP A CA 1
ATOM 1277 C C . ASP A 1 166 ? -23.765 -2.933 7.708 1.00 73.31 166 ASP A C 1
ATOM 1279 O O . ASP A 1 166 ? -24.578 -3.782 8.071 1.00 73.31 166 ASP A O 1
ATOM 1283 N N . ALA A 1 167 ? -23.974 -1.626 7.906 1.00 71.81 167 ALA A N 1
ATOM 1284 C CA . ALA A 1 167 ? -25.156 -1.107 8.585 1.00 71.81 167 ALA A CA 1
ATOM 1285 C C . ALA A 1 167 ? -26.456 -1.508 7.875 1.00 71.81 167 ALA A C 1
ATOM 1287 O O . ALA A 1 167 ? -27.441 -1.821 8.535 1.00 71.81 167 ALA A O 1
ATOM 1288 N N . TRP A 1 168 ? -26.476 -1.522 6.542 1.00 71.56 168 TRP A N 1
ATOM 1289 C CA . TRP A 1 168 ? -27.641 -1.986 5.792 1.00 71.56 168 TRP A CA 1
ATOM 1290 C C . TRP A 1 168 ? -27.876 -3.493 5.970 1.00 71.56 168 TRP A C 1
ATOM 1292 O O . TRP A 1 168 ? -28.992 -3.882 6.300 1.00 71.56 168 TRP A O 1
ATOM 1302 N N . ILE A 1 169 ? -26.832 -4.325 5.840 1.00 75.06 169 ILE A N 1
ATOM 1303 C CA . ILE A 1 169 ? -26.919 -5.791 5.988 1.00 75.06 169 ILE A CA 1
ATOM 1304 C C . ILE A 1 169 ? -27.452 -6.186 7.370 1.00 75.06 169 ILE A C 1
ATOM 1306 O O . ILE A 1 169 ? -28.271 -7.093 7.466 1.00 75.06 169 ILE A O 1
ATOM 1310 N N . ARG A 1 170 ? -27.021 -5.504 8.438 1.00 72.75 170 ARG A N 1
ATOM 1311 C CA . ARG A 1 170 ? -27.464 -5.802 9.814 1.00 72.75 170 ARG A CA 1
ATOM 1312 C C . ARG A 1 170 ? -28.916 -5.408 10.114 1.00 72.75 170 ARG A C 1
ATOM 1314 O O . ARG A 1 170 ? -29.431 -5.812 11.150 1.00 72.75 170 ARG A O 1
ATOM 1321 N N . ASN A 1 171 ? -29.538 -4.591 9.263 1.00 74.75 171 ASN A N 1
ATOM 1322 C CA . ASN A 1 171 ? -30.914 -4.109 9.427 1.00 74.75 171 ASN A CA 1
ATOM 1323 C C . ASN A 1 171 ? -31.930 -4.837 8.524 1.00 74.75 171 ASN A C 1
ATOM 1325 O O . ASN A 1 171 ? -33.106 -4.464 8.526 1.00 74.75 171 ASN A O 1
ATOM 1329 N N . LEU A 1 172 ? -31.484 -5.824 7.742 1.00 69.88 172 LEU A N 1
ATOM 1330 C CA . LEU A 1 172 ? -32.338 -6.760 7.002 1.00 69.88 172 LEU A CA 1
ATOM 1331 C C . LEU A 1 172 ? -32.728 -7.949 7.884 1.00 69.88 172 LEU A C 1
ATOM 1333 O O . LEU A 1 172 ? -33.873 -8.423 7.720 1.00 69.88 172 LEU A O 1
#

pLDDT: mean 82.91, std 11.69, range [45.47, 97.81]